Protein AF-A0A821PPK9-F1 (afdb_monomer_lite)

Secondary structure (DSSP, 8-state):
-HHHHHHHHHH-EEPPPTTT-PPEEEETTEEEE-SEEETTEE---EESS--EEPP---HHHHHH-GGGTT------PPP----------------------------SSTTTT-EEEEES--SS-HHHHHHHHHHTT-EE-SS--TT--EEEEPPP-

Sequence (157 aa):
LFEAVADCMAFGGLEHCPECGGLLIFSHDCYRCTGDVTEWTKCTYTIRTPTRKPFDIPDDIKTEYDAFKSYKYKKRDRILAQVIEKQVSIAKTPDVSRVIQEPTYDSALPLSGYVVSSAGRLSSSVATIQKEVERLGGTYSSKIDDNVGIVISSKGN

Radius of gyration: 22.01 Å; chains: 1; bounding box: 37×59×54 Å

Foldseek 3Di:
DVQQVVCCLAAAAFAADPQQRADWDDDQFWTAGQDANDPVGGDGDIGNFTDHDFDDDDVVCVVVDVVCVPRDTDHDHDDGQPPPPPPPPDDDDDDDDDDPDDPPPPDPADAAPAEEEEDDDDPDDPVVVQVVCVVRRYHYDPDDDPRHPYYHYDDDD

pLDDT: mean 82.41, std 18.5, range [32.56, 96.31]

Structure (mmCIF, N/CA/C/O backbone):
data_AF-A0A821PPK9-F1
#
_entry.id   AF-A0A821PPK9-F1
#
loop_
_atom_site.group_PDB
_atom_site.id
_atom_site.type_symbol
_atom_site.label_atom_id
_atom_site.label_alt_id
_atom_site.label_comp_id
_atom_site.label_asym_id
_atom_site.label_entity_id
_atom_site.label_seq_id
_atom_site.pdbx_PDB_ins_code
_atom_site.Cartn_x
_atom_site.Cartn_y
_atom_site.Cartn_z
_atom_site.occupancy
_atom_site.B_iso_or_equiv
_atom_site.auth_seq_id
_atom_site.auth_comp_id
_atom_site.auth_asym_id
_atom_site.auth_atom_id
_atom_site.pdbx_PDB_model_num
ATOM 1 N N . LEU A 1 1 ? 7.079 -4.651 11.603 1.00 79.88 1 LEU A N 1
ATOM 2 C CA . LEU A 1 1 ? 5.732 -4.825 12.204 1.00 79.88 1 LEU A CA 1
ATOM 3 C C . LEU A 1 1 ? 4.888 -3.556 12.083 1.00 79.88 1 LEU A C 1
ATOM 5 O O . LEU A 1 1 ? 3.848 -3.621 11.448 1.00 79.88 1 LEU A O 1
ATOM 9 N N . PHE A 1 2 ? 5.341 -2.413 12.615 1.00 89.88 2 PHE A N 1
ATOM 10 C CA . PHE A 1 2 ? 4.619 -1.132 12.521 1.00 89.88 2 PHE A CA 1
ATOM 11 C C . PHE A 1 2 ? 4.208 -0.759 11.085 1.00 89.88 2 PHE A C 1
ATOM 13 O O . PHE A 1 2 ? 3.039 -0.490 10.833 1.00 89.88 2 PHE A O 1
ATOM 20 N N . GLU A 1 3 ? 5.139 -0.834 10.130 1.00 91.12 3 GLU A N 1
ATOM 21 C CA . GLU A 1 3 ? 4.870 -0.515 8.719 1.00 91.12 3 GLU A CA 1
ATOM 22 C C . GLU A 1 3 ? 3.782 -1.403 8.101 1.00 91.12 3 GLU A C 1
ATOM 24 O O . GLU A 1 3 ? 2.949 -0.918 7.342 1.00 91.12 3 GLU A O 1
ATOM 29 N N . ALA A 1 4 ? 3.739 -2.687 8.469 1.00 90.00 4 ALA A N 1
ATOM 30 C CA . ALA A 1 4 ? 2.729 -3.621 7.977 1.00 90.00 4 ALA A CA 1
ATOM 31 C C . ALA A 1 4 ? 1.332 -3.303 8.533 1.00 90.00 4 ALA A C 1
ATOM 33 O O . ALA A 1 4 ? 0.346 -3.371 7.802 1.00 90.00 4 ALA A O 1
ATOM 34 N N . VAL A 1 5 ? 1.239 -2.909 9.809 1.00 92.44 5 VAL A N 1
ATOM 35 C CA . VAL A 1 5 ? -0.032 -2.469 10.408 1.00 92.44 5 VAL A CA 1
ATOM 36 C C . VAL A 1 5 ? -0.488 -1.157 9.775 1.00 92.44 5 VAL A C 1
ATOM 38 O O . VAL A 1 5 ? -1.646 -1.046 9.383 1.00 92.44 5 VAL A O 1
ATOM 41 N N . ALA A 1 6 ? 0.420 -0.193 9.605 1.00 93.69 6 ALA A N 1
ATOM 42 C CA . ALA A 1 6 ? 0.119 1.073 8.943 1.00 93.69 6 ALA A CA 1
ATOM 43 C C . ALA A 1 6 ? -0.360 0.866 7.493 1.00 93.69 6 ALA A C 1
ATOM 45 O O . ALA A 1 6 ? -1.326 1.501 7.069 1.00 93.69 6 ALA A O 1
ATOM 46 N N . ASP A 1 7 ? 0.257 -0.061 6.751 1.00 93.88 7 ASP A N 1
ATOM 47 C CA . ASP A 1 7 ? -0.183 -0.482 5.414 1.00 93.88 7 ASP A CA 1
ATOM 48 C C . ASP A 1 7 ? -1.619 -1.011 5.439 1.00 93.88 7 ASP A C 1
ATOM 50 O O . ASP A 1 7 ? -2.479 -0.523 4.701 1.00 93.88 7 ASP A O 1
ATOM 54 N N . CYS A 1 8 ? -1.901 -1.948 6.347 1.00 94.06 8 CYS A N 1
ATOM 55 C CA . CYS A 1 8 ? -3.223 -2.542 6.487 1.00 94.06 8 CYS A CA 1
ATOM 56 C C . CYS A 1 8 ? -4.276 -1.493 6.871 1.00 94.06 8 CYS A C 1
ATOM 58 O O . CYS A 1 8 ? -5.343 -1.447 6.265 1.00 94.06 8 CYS A O 1
ATOM 60 N N . MET A 1 9 ? -3.965 -0.594 7.806 1.00 94.50 9 MET A N 1
ATOM 61 C CA . MET A 1 9 ? -4.850 0.504 8.200 1.00 94.50 9 MET 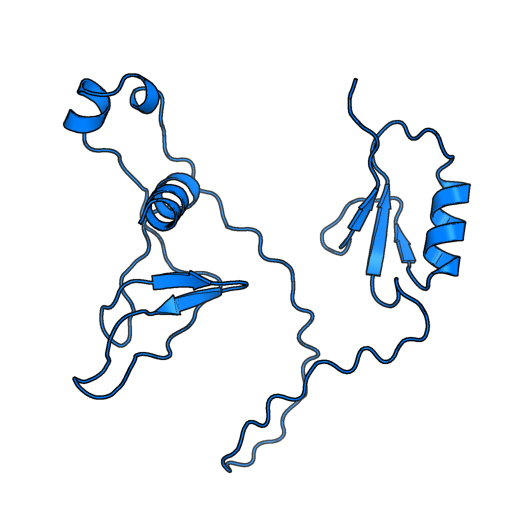A CA 1
ATOM 62 C C . MET A 1 9 ? -5.117 1.493 7.057 1.00 94.50 9 MET A C 1
ATOM 64 O O . MET A 1 9 ? -6.206 2.064 6.975 1.00 94.50 9 MET A O 1
ATOM 68 N N . ALA A 1 10 ? -4.143 1.740 6.182 1.00 94.25 10 ALA A N 1
ATOM 69 C CA . ALA A 1 10 ? -4.287 2.706 5.097 1.00 94.25 10 ALA A CA 1
ATOM 70 C C . ALA A 1 10 ? -4.999 2.125 3.865 1.00 94.25 10 ALA A C 1
ATOM 72 O O . ALA A 1 10 ? -5.841 2.804 3.272 1.00 94.25 10 ALA A O 1
ATOM 73 N N . PHE A 1 11 ? -4.664 0.888 3.488 1.00 95.06 11 PHE A N 1
ATOM 74 C CA . PHE A 1 11 ? -5.047 0.282 2.208 1.00 95.06 11 PHE A CA 1
ATOM 75 C C . PHE A 1 11 ? -5.935 -0.958 2.364 1.00 95.06 11 PHE A C 1
ATOM 77 O O . PHE A 1 11 ? -6.681 -1.300 1.449 1.00 95.06 11 PHE A O 1
ATOM 84 N N . GLY A 1 12 ? -5.939 -1.601 3.528 1.00 95.19 12 GLY A N 1
ATOM 85 C CA . GLY A 1 12 ? -6.697 -2.821 3.814 1.00 95.19 12 GLY A CA 1
ATOM 86 C C . GLY A 1 12 ? -5.780 -4.016 4.056 1.00 95.19 12 GLY A C 1
ATOM 87 O O . GLY A 1 12 ? -4.629 -4.025 3.609 1.00 95.19 12 GLY A O 1
ATOM 88 N N . GLY A 1 13 ? -6.304 -5.027 4.747 1.00 94.12 13 GLY A N 1
ATOM 89 C CA . GLY A 1 13 ? -5.585 -6.262 5.044 1.00 94.12 13 GLY A CA 1
ATOM 90 C C . GLY A 1 13 ? -5.304 -7.064 3.776 1.00 94.12 13 GLY A C 1
ATOM 91 O O . GLY A 1 13 ? -6.210 -7.296 2.974 1.00 94.12 13 GLY A O 1
ATOM 92 N N . LEU A 1 14 ? -4.048 -7.468 3.593 1.00 94.00 14 LEU A N 1
ATOM 93 C CA . LEU A 1 14 ? -3.610 -8.287 2.464 1.00 94.00 14 LEU A CA 1
ATOM 94 C C . LEU A 1 14 ? -4.136 -9.720 2.606 1.00 94.00 14 LEU A C 1
ATOM 96 O O . LEU A 1 14 ? -4.147 -10.274 3.706 1.00 94.00 14 LEU A O 1
ATOM 100 N N . GLU A 1 15 ? -4.555 -10.327 1.496 1.00 93.12 15 GLU A N 1
ATOM 101 C CA . GLU A 1 15 ? -4.772 -11.774 1.474 1.00 93.12 15 GLU A CA 1
ATOM 102 C C . GLU A 1 15 ? -3.443 -12.536 1.526 1.00 93.12 15 GLU A C 1
ATOM 104 O O . GLU A 1 15 ? -2.380 -11.995 1.217 1.00 93.12 15 GLU A O 1
ATOM 109 N N . HIS A 1 16 ? -3.506 -13.800 1.939 1.00 93.69 16 HIS A N 1
ATOM 110 C CA . HIS A 1 16 ? -2.337 -14.672 1.967 1.00 93.69 16 HIS A CA 1
ATOM 111 C C . HIS A 1 16 ? -1.822 -14.945 0.552 1.00 93.69 16 HIS A C 1
ATOM 113 O O . HIS A 1 16 ? -2.566 -14.889 -0.429 1.00 93.69 16 HIS A O 1
ATOM 119 N N . CYS A 1 17 ? -0.535 -15.268 0.452 1.00 94.44 17 CYS A N 1
ATOM 120 C CA . CYS A 1 17 ? 0.089 -15.640 -0.807 1.00 94.44 17 CYS A CA 1
ATOM 121 C C . CYS A 1 17 ? -0.627 -16.856 -1.422 1.00 94.44 17 CYS A C 1
ATOM 123 O O . CYS A 1 17 ? -0.790 -17.865 -0.734 1.00 94.44 17 CYS A O 1
ATOM 125 N N . PRO A 1 18 ? -1.011 -16.803 -2.709 1.00 93.06 18 PRO A N 1
ATOM 126 C CA . PRO A 1 18 ? -1.699 -17.913 -3.363 1.00 93.06 18 PRO A CA 1
ATOM 127 C C . PRO A 1 18 ? -0.799 -19.139 -3.582 1.00 93.06 18 PRO A C 1
ATOM 129 O O . PRO A 1 18 ? -1.315 -20.230 -3.791 1.00 93.06 18 PRO A O 1
ATOM 132 N N . GLU A 1 19 ? 0.529 -18.974 -3.542 1.00 93.25 19 GLU A N 1
ATOM 133 C CA . GLU A 1 19 ? 1.482 -20.065 -3.783 1.00 93.25 19 GLU A CA 1
ATOM 134 C C . GLU A 1 19 ? 1.840 -20.830 -2.505 1.00 93.25 19 GLU A C 1
ATOM 136 O O . GLU A 1 19 ? 1.842 -22.056 -2.507 1.00 93.25 19 GLU A O 1
ATOM 141 N N . CYS A 1 20 ? 2.135 -20.121 -1.409 1.00 94.00 20 CYS A N 1
ATOM 142 C CA . CYS A 1 20 ? 2.617 -20.741 -0.168 1.00 94.00 20 CYS A CA 1
ATOM 143 C C . CYS A 1 20 ? 1.794 -20.403 1.083 1.00 94.00 20 CYS A C 1
ATOM 145 O O . CYS A 1 20 ? 2.154 -20.810 2.182 1.00 94.00 20 CYS A O 1
ATOM 147 N N . GLY A 1 21 ? 0.731 -19.602 0.963 1.00 93.75 21 GLY A N 1
ATOM 148 C CA . GLY A 1 21 ? -0.048 -19.131 2.114 1.00 93.75 21 GLY A CA 1
ATOM 149 C C . GLY A 1 21 ? 0.690 -18.132 3.016 1.00 93.75 21 GLY A C 1
ATOM 150 O O . GLY A 1 21 ? 0.159 -17.731 4.047 1.00 93.75 21 GLY A O 1
ATOM 151 N N . GLY A 1 22 ? 1.902 -17.709 2.646 1.00 93.31 22 GLY A N 1
ATOM 152 C CA . GLY A 1 22 ? 2.699 -16.749 3.405 1.00 93.31 22 GLY A CA 1
ATOM 153 C C . GLY A 1 22 ? 2.138 -15.324 3.394 1.00 93.31 22 GLY A C 1
ATOM 154 O O . GLY A 1 22 ? 1.263 -14.973 2.601 1.00 93.31 22 GLY A O 1
ATOM 155 N N . LEU A 1 23 ? 2.687 -14.473 4.260 1.00 92.94 23 LEU A N 1
ATOM 156 C CA . LEU A 1 23 ? 2.352 -13.050 4.308 1.00 92.94 23 LEU A CA 1
ATOM 157 C C . LEU A 1 23 ? 3.048 -12.282 3.180 1.00 92.94 23 LEU A C 1
ATOM 159 O O . LEU A 1 23 ? 4.148 -12.632 2.746 1.00 92.94 23 LEU A O 1
ATOM 163 N N . LEU A 1 24 ? 2.399 -11.216 2.717 1.00 93.81 24 LEU A N 1
ATOM 164 C CA . LEU A 1 24 ? 2.974 -10.264 1.776 1.00 93.81 24 LEU A CA 1
ATOM 165 C C . LEU A 1 24 ? 3.381 -8.986 2.505 1.00 93.81 24 LEU A C 1
ATOM 167 O O . LEU A 1 24 ? 2.617 -8.454 3.307 1.00 93.81 24 LEU A O 1
ATOM 171 N N . ILE A 1 25 ? 4.568 -8.471 2.191 1.00 93.12 25 ILE A N 1
ATOM 172 C CA . ILE A 1 25 ? 5.075 -7.201 2.718 1.00 93.12 25 ILE A CA 1
ATOM 173 C C . ILE A 1 25 ? 5.440 -6.299 1.547 1.00 93.12 25 ILE A C 1
ATOM 175 O O . ILE A 1 25 ? 5.977 -6.751 0.535 1.00 93.12 25 ILE A O 1
ATOM 179 N N . PHE A 1 26 ? 5.128 -5.013 1.670 1.00 92.69 26 PHE A N 1
ATOM 180 C CA . PHE A 1 26 ? 5.531 -4.039 0.671 1.00 92.69 26 PHE A CA 1
ATOM 181 C C . PHE A 1 26 ? 7.045 -3.820 0.677 1.00 92.69 26 PHE A C 1
ATOM 183 O O . PHE A 1 26 ? 7.646 -3.610 1.727 1.00 92.69 26 PHE A O 1
ATOM 190 N N . SER A 1 27 ? 7.651 -3.833 -0.505 1.00 89.62 27 SER A N 1
ATOM 191 C CA . SER A 1 27 ? 9.080 -3.640 -0.708 1.00 89.62 27 SER A CA 1
ATOM 192 C C . SER A 1 27 ? 9.314 -2.858 -1.997 1.00 89.62 27 SER A C 1
ATOM 194 O O . SER A 1 27 ? 9.008 -3.350 -3.081 1.00 89.62 27 SER A O 1
ATOM 196 N N . HIS A 1 28 ? 9.883 -1.656 -1.861 1.00 85.94 28 HIS A N 1
ATOM 197 C CA . HIS A 1 28 ? 10.217 -0.709 -2.934 1.00 85.94 28 HIS A CA 1
ATOM 198 C C . HIS A 1 28 ? 9.048 -0.337 -3.861 1.00 85.94 28 HIS A C 1
ATOM 200 O O . HIS A 1 28 ? 8.498 0.756 -3.752 1.00 85.94 28 HIS A O 1
ATOM 206 N N . ASP A 1 29 ? 8.682 -1.228 -4.776 1.00 87.69 29 ASP A N 1
ATOM 207 C CA . ASP A 1 29 ? 7.752 -1.000 -5.877 1.00 87.69 29 ASP A CA 1
ATOM 208 C C . ASP A 1 29 ? 6.646 -2.068 -5.980 1.00 87.69 29 ASP A C 1
ATOM 210 O O . ASP A 1 29 ? 5.760 -1.958 -6.831 1.00 87.69 29 ASP A O 1
ATOM 214 N N . CYS A 1 30 ? 6.677 -3.103 -5.136 1.00 91.44 30 CYS A N 1
ATOM 215 C CA . CYS A 1 30 ? 5.721 -4.209 -5.157 1.00 91.44 30 CYS A CA 1
ATOM 216 C C . CYS A 1 30 ? 5.562 -4.868 -3.777 1.00 91.44 30 CYS A C 1
ATOM 218 O O . CYS A 1 30 ? 6.285 -4.576 -2.829 1.00 91.44 30 CYS A O 1
ATOM 220 N N . TYR A 1 31 ? 4.588 -5.765 -3.647 1.00 93.31 31 TYR A N 1
ATOM 221 C CA . TYR A 1 31 ? 4.447 -6.644 -2.490 1.00 93.31 31 TYR A CA 1
ATOM 222 C C . TYR A 1 31 ? 5.191 -7.942 -2.760 1.00 93.31 31 TYR A C 1
ATOM 224 O O . TYR A 1 31 ? 4.980 -8.567 -3.799 1.00 93.31 31 TYR A O 1
ATOM 232 N N . ARG A 1 32 ? 6.041 -8.352 -1.821 1.00 94.44 32 ARG A N 1
ATOM 233 C CA . ARG A 1 32 ? 6.819 -9.591 -1.884 1.00 94.44 32 ARG A CA 1
ATOM 234 C C . ARG A 1 32 ? 6.337 -10.549 -0.811 1.00 94.44 32 ARG A C 1
ATOM 236 O O . ARG A 1 32 ? 6.080 -10.134 0.321 1.00 94.44 32 ARG A O 1
ATOM 243 N N . CYS A 1 33 ? 6.206 -11.820 -1.167 1.00 95.50 33 CYS A N 1
ATOM 244 C CA . CYS A 1 33 ? 5.927 -12.853 -0.186 1.00 95.50 33 CYS A CA 1
ATOM 245 C C . CYS A 1 33 ? 7.146 -13.079 0.717 1.00 95.50 33 CYS A C 1
ATOM 247 O O . CYS A 1 33 ? 8.284 -13.057 0.257 1.00 95.50 33 CYS A O 1
ATOM 249 N N . THR A 1 34 ? 6.900 -13.310 2.004 1.00 93.94 34 THR A N 1
ATOM 250 C CA . THR A 1 34 ? 7.939 -13.652 2.987 1.00 93.94 34 THR A CA 1
ATOM 251 C C . THR A 1 34 ? 7.899 -15.115 3.421 1.00 93.94 34 THR A C 1
ATOM 253 O O . THR A 1 34 ? 8.642 -15.504 4.320 1.00 93.94 34 THR A O 1
ATOM 256 N N . GLY A 1 35 ? 6.993 -15.904 2.842 1.00 94.06 35 GLY A N 1
ATOM 257 C CA . GLY A 1 35 ? 6.817 -17.312 3.168 1.00 94.06 35 GLY A CA 1
ATOM 258 C C . GLY A 1 35 ? 7.825 -18.225 2.480 1.00 94.06 35 GLY A C 1
ATOM 259 O O . GLY A 1 35 ? 8.675 -17.802 1.694 1.00 94.06 35 GLY A O 1
ATOM 260 N N . ASP A 1 36 ? 7.662 -19.510 2.748 1.00 96.31 36 ASP A N 1
ATOM 261 C CA . ASP A 1 36 ? 8.473 -20.596 2.219 1.00 96.31 36 ASP A CA 1
ATOM 262 C C . ASP A 1 36 ? 7.557 -21.553 1.450 1.00 96.31 36 ASP A C 1
ATOM 264 O O . ASP A 1 36 ? 6.490 -21.915 1.941 1.00 96.31 36 ASP A O 1
ATOM 268 N N . VAL A 1 37 ? 7.937 -21.924 0.226 1.00 93.81 37 VAL A N 1
ATOM 269 C CA . VAL A 1 37 ? 7.202 -22.933 -0.564 1.00 93.81 37 VAL A CA 1
ATOM 270 C C . VAL A 1 37 ? 7.503 -24.328 -0.016 1.00 93.81 37 VAL A C 1
ATOM 272 O O . VAL A 1 37 ? 6.634 -25.194 0.024 1.00 93.81 37 VAL A O 1
ATOM 275 N N . THR A 1 38 ? 8.743 -24.535 0.428 1.00 93.25 38 THR A N 1
ATOM 276 C CA . THR A 1 38 ? 9.222 -25.742 1.111 1.00 93.25 38 THR A CA 1
ATOM 277 C C . THR A 1 38 ? 10.189 -25.332 2.219 1.00 93.25 38 THR A C 1
ATOM 279 O O . THR A 1 38 ? 10.672 -24.204 2.216 1.00 93.25 38 THR A O 1
ATOM 282 N N . GLU A 1 39 ? 10.559 -26.248 3.118 1.00 93.38 39 GLU A N 1
ATOM 283 C CA . GLU A 1 39 ? 11.533 -25.984 4.198 1.00 93.38 39 GLU A CA 1
ATOM 284 C C . GLU A 1 39 ? 12.898 -25.452 3.716 1.00 93.38 39 GLU A C 1
ATOM 286 O O . GLU A 1 39 ? 13.649 -24.872 4.496 1.00 93.38 39 GLU A O 1
ATOM 291 N N . TRP A 1 40 ? 13.216 -25.613 2.429 1.00 93.81 40 TRP A N 1
ATOM 292 C CA . TRP A 1 40 ? 14.493 -25.210 1.836 1.00 93.81 40 TRP A CA 1
ATOM 293 C C . TRP A 1 40 ? 14.357 -24.089 0.800 1.00 93.81 40 TRP A C 1
ATOM 295 O O . TRP A 1 40 ? 15.365 -23.562 0.334 1.00 93.81 40 TRP A O 1
ATOM 305 N N . THR A 1 41 ? 13.133 -23.744 0.385 1.00 94.88 41 THR A N 1
ATOM 306 C CA . THR A 1 41 ? 12.880 -22.838 -0.748 1.00 94.88 41 THR A CA 1
ATOM 307 C C . THR A 1 41 ? 11.967 -21.685 -0.347 1.00 94.88 41 THR A C 1
ATOM 309 O O . THR A 1 41 ? 10.774 -21.874 -0.096 1.00 94.88 41 THR A O 1
ATOM 312 N N . LYS A 1 42 ? 12.519 -20.467 -0.386 1.00 95.38 42 LYS A N 1
ATOM 313 C CA . LYS A 1 42 ? 11.771 -19.219 -0.189 1.00 95.38 42 LYS A CA 1
ATOM 314 C C . LYS A 1 42 ? 10.773 -18.990 -1.320 1.00 95.38 42 LYS A C 1
ATOM 316 O O . LYS A 1 42 ? 11.069 -19.241 -2.487 1.00 95.38 42 LYS A O 1
ATOM 321 N N . CYS A 1 43 ? 9.609 -18.453 -0.973 1.00 94.81 43 CYS A N 1
ATOM 322 C CA . CYS A 1 43 ? 8.634 -18.005 -1.955 1.00 94.81 43 CYS A CA 1
ATOM 323 C C . CYS A 1 43 ? 9.130 -16.746 -2.673 1.00 94.81 43 CYS A C 1
ATOM 325 O O . CYS A 1 43 ? 9.583 -15.792 -2.041 1.00 94.81 43 CYS A O 1
ATO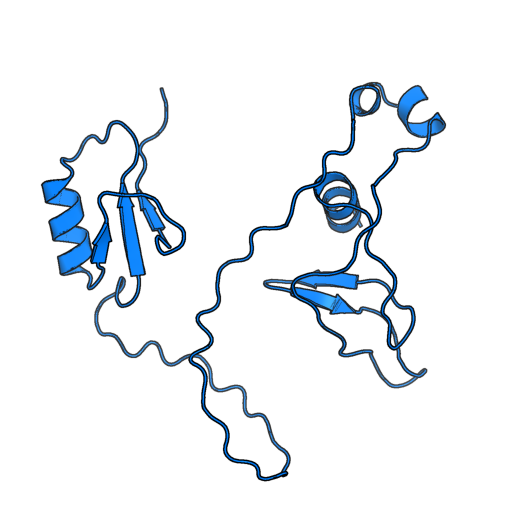M 327 N N . THR A 1 44 ? 9.031 -16.740 -4.000 1.00 95.12 44 THR A N 1
ATOM 328 C CA . THR A 1 44 ? 9.441 -15.616 -4.856 1.00 95.12 44 THR A CA 1
ATOM 329 C C . THR A 1 44 ? 8.250 -14.848 -5.425 1.00 95.12 44 THR A C 1
ATOM 331 O O . THR A 1 44 ? 8.436 -13.945 -6.243 1.00 95.12 44 THR A O 1
ATOM 334 N N . TYR A 1 45 ? 7.031 -15.164 -4.973 1.00 94.69 45 TYR A N 1
ATOM 335 C CA . TYR A 1 45 ? 5.809 -14.497 -5.402 1.00 94.69 45 TYR A CA 1
ATOM 336 C C . TYR A 1 45 ? 5.865 -12.990 -5.137 1.00 94.69 45 TYR A C 1
ATOM 338 O O . TYR A 1 45 ? 6.151 -12.536 -4.020 1.00 94.69 45 TYR A O 1
ATOM 346 N N . THR A 1 46 ? 5.548 -12.210 -6.171 1.00 93.12 46 THR A N 1
ATOM 347 C CA . THR A 1 46 ? 5.454 -10.751 -6.095 1.00 93.12 46 THR A CA 1
ATOM 348 C C . THR A 1 46 ? 4.215 -10.246 -6.821 1.00 93.12 46 THR A C 1
ATOM 350 O O . THR A 1 46 ? 3.784 -10.824 -7.817 1.00 93.12 46 THR A O 1
ATOM 353 N N . ILE A 1 47 ? 3.622 -9.165 -6.315 1.00 92.56 47 ILE A N 1
ATOM 354 C CA . ILE A 1 47 ? 2.406 -8.572 -6.878 1.00 92.56 47 ILE A CA 1
ATOM 355 C C . ILE A 1 47 ? 2.385 -7.059 -6.645 1.00 92.56 47 ILE A C 1
ATOM 357 O O . ILE A 1 47 ? 2.709 -6.587 -5.559 1.00 92.56 47 ILE A O 1
ATOM 361 N N . ARG A 1 48 ? 2.000 -6.269 -7.655 1.00 89.62 48 ARG A N 1
ATOM 362 C CA . ARG A 1 48 ? 1.848 -4.805 -7.513 1.00 89.62 48 ARG A CA 1
ATOM 363 C C . ARG A 1 48 ? 0.487 -4.424 -6.920 1.00 89.62 48 ARG A C 1
ATOM 365 O O . ARG A 1 48 ? 0.420 -3.574 -6.035 1.00 89.62 48 ARG A O 1
ATOM 372 N N . THR A 1 49 ? -0.571 -5.113 -7.348 1.00 89.38 49 THR A N 1
ATOM 373 C CA . THR A 1 49 ? -1.963 -4.825 -6.966 1.00 89.38 49 THR A CA 1
ATOM 374 C C . THR A 1 49 ? -2.583 -6.029 -6.247 1.00 89.38 49 THR A C 1
ATOM 376 O O . THR A 1 49 ? -3.288 -6.817 -6.876 1.00 89.38 49 THR A O 1
ATOM 379 N N . PRO A 1 50 ? -2.285 -6.235 -4.951 1.00 91.94 50 PRO A N 1
ATOM 380 C CA . PRO A 1 50 ? -2.816 -7.369 -4.205 1.00 91.94 50 PRO A CA 1
ATOM 381 C C . PRO A 1 50 ? -4.308 -7.209 -3.905 1.00 91.94 50 PRO A C 1
ATOM 383 O O . PRO A 1 50 ? -4.795 -6.099 -3.674 1.00 91.94 50 PRO A O 1
ATOM 386 N N . THR A 1 51 ? -5.013 -8.336 -3.826 1.00 91.31 51 THR A N 1
ATOM 387 C CA . THR A 1 51 ? -6.377 -8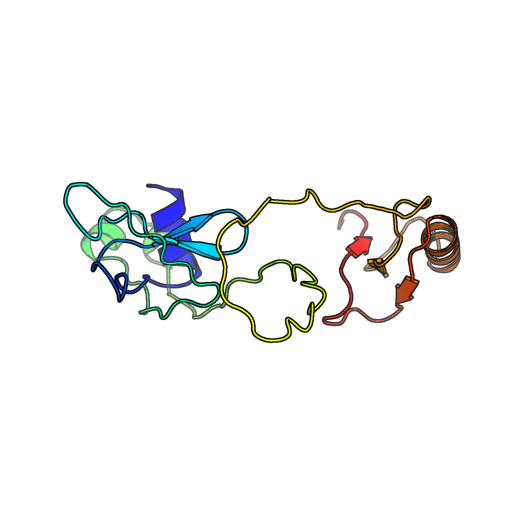.398 -3.290 1.00 91.31 51 THR A CA 1
ATOM 388 C C . THR A 1 51 ? -6.367 -8.070 -1.800 1.00 91.31 51 THR A C 1
ATOM 390 O O . THR A 1 51 ? -5.482 -8.505 -1.057 1.00 91.31 51 THR A O 1
ATOM 393 N N . ARG A 1 52 ? -7.355 -7.286 -1.355 1.00 92.88 52 ARG A N 1
ATOM 394 C CA . ARG A 1 52 ? -7.448 -6.809 0.028 1.00 92.88 52 ARG A CA 1
ATOM 395 C C . ARG A 1 52 ? -8.835 -6.966 0.610 1.00 92.88 52 ARG A C 1
ATOM 397 O O . ARG A 1 52 ? -9.836 -6.805 -0.089 1.00 92.88 52 ARG A O 1
ATOM 404 N N . LYS A 1 53 ? -8.867 -7.158 1.925 1.00 93.94 53 LYS A N 1
ATOM 405 C CA . LYS A 1 53 ? -10.068 -7.073 2.754 1.00 93.94 53 LYS A CA 1
ATOM 406 C C . LYS A 1 53 ? -10.091 -5.742 3.513 1.00 93.94 53 LYS A C 1
ATOM 408 O O . LYS A 1 53 ? -9.026 -5.203 3.831 1.00 93.94 53 LYS A O 1
ATOM 413 N N . PRO A 1 54 ? -11.281 -5.192 3.809 1.00 94.56 54 PRO A N 1
ATOM 414 C CA . PRO A 1 54 ? -11.401 -4.031 4.682 1.00 94.56 54 PRO A CA 1
ATOM 415 C C . PRO A 1 54 ? -10.685 -4.274 6.009 1.00 94.56 54 PRO A C 1
ATOM 417 O O . PRO A 1 54 ? -10.827 -5.343 6.602 1.00 94.56 54 PRO A O 1
ATOM 420 N N . PHE A 1 55 ? -9.900 -3.296 6.452 1.00 94.50 55 PHE A N 1
ATOM 421 C CA . PHE A 1 55 ? -9.262 -3.361 7.759 1.00 94.50 55 PHE A CA 1
ATOM 422 C C . PHE A 1 55 ? -10.251 -2.908 8.828 1.00 94.50 55 PHE A C 1
ATOM 424 O O . PHE A 1 55 ? -10.861 -1.846 8.689 1.00 94.50 55 PHE A O 1
ATOM 431 N N . ASP A 1 56 ? -10.392 -3.701 9.883 1.00 92.94 56 ASP A N 1
ATOM 432 C CA . ASP A 1 56 ? -11.208 -3.358 11.040 1.00 92.94 56 ASP A CA 1
ATOM 433 C C . ASP A 1 56 ? -10.362 -3.422 12.309 1.00 92.94 56 ASP A C 1
ATOM 435 O O . ASP A 1 56 ? -9.532 -4.317 12.479 1.00 92.94 56 ASP A O 1
ATOM 439 N N . ILE A 1 57 ? -10.554 -2.431 13.175 1.00 93.00 57 ILE A N 1
ATOM 440 C CA . ILE A 1 57 ? -9.872 -2.366 14.465 1.00 93.00 57 ILE A CA 1
ATOM 441 C C . ILE A 1 57 ? -10.780 -3.060 15.481 1.00 93.00 57 ILE A C 1
ATOM 443 O O . ILE A 1 57 ? -11.937 -2.649 15.595 1.00 93.00 57 ILE A O 1
ATOM 447 N N . PRO A 1 58 ? -10.286 -4.052 16.240 1.00 93.94 58 PRO A N 1
ATOM 448 C CA . PRO A 1 58 ? -11.064 -4.677 17.305 1.00 93.94 58 PRO A CA 1
ATOM 449 C C . PRO A 1 58 ? -11.585 -3.652 18.319 1.00 93.94 58 PRO A C 1
ATOM 451 O O . PRO A 1 58 ? -10.897 -2.678 18.642 1.00 93.94 58 PRO A O 1
ATOM 454 N N . ASP A 1 59 ? -12.786 -3.875 18.848 1.00 92.50 59 ASP A N 1
ATOM 455 C CA . ASP A 1 59 ? -13.437 -2.915 19.749 1.00 92.50 59 ASP A CA 1
ATOM 456 C C . ASP A 1 59 ? -12.704 -2.749 21.087 1.00 92.50 59 ASP A C 1
ATOM 458 O O . ASP A 1 59 ? -12.716 -1.655 21.656 1.00 92.50 59 ASP A O 1
ATOM 462 N N . ASP A 1 60 ? -11.976 -3.773 21.536 1.00 94.19 60 ASP A N 1
ATOM 463 C CA . ASP A 1 60 ? -11.104 -3.688 22.712 1.00 94.19 60 ASP A CA 1
ATOM 464 C C . ASP A 1 60 ? -10.040 -2.592 22.528 1.00 94.19 60 ASP A C 1
ATOM 466 O O . ASP A 1 60 ? -9.870 -1.722 23.381 1.00 94.19 60 ASP A O 1
ATOM 470 N N . ILE A 1 61 ? -9.410 -2.545 21.347 1.00 93.31 61 ILE A N 1
ATOM 471 C CA . ILE A 1 61 ? -8.378 -1.555 21.006 1.00 93.31 61 ILE A CA 1
ATOM 472 C C . ILE A 1 61 ? -8.983 -0.152 20.870 1.00 93.31 61 ILE A C 1
ATOM 474 O O . ILE A 1 61 ? -8.368 0.829 21.284 1.00 93.31 61 ILE A O 1
ATOM 478 N N . LYS A 1 62 ? -10.201 -0.029 20.323 1.00 92.81 62 LYS A N 1
ATOM 479 C CA . LYS A 1 62 ? -10.913 1.264 20.267 1.00 92.81 62 LYS A CA 1
ATOM 480 C C . LYS A 1 62 ? -11.297 1.767 21.660 1.00 92.81 62 LYS A C 1
ATOM 482 O O . LYS A 1 62 ? -11.390 2.975 21.867 1.00 92.81 62 LYS A O 1
ATOM 487 N N . THR A 1 63 ? -11.561 0.856 22.593 1.00 92.94 63 THR A N 1
ATOM 488 C CA . THR A 1 63 ? -11.934 1.193 23.972 1.00 92.94 63 THR A CA 1
ATOM 489 C C . THR A 1 63 ? -10.719 1.653 24.769 1.00 92.94 63 THR A C 1
ATOM 491 O O . THR A 1 63 ? -10.809 2.653 25.477 1.00 92.94 63 THR A O 1
ATOM 494 N N . GLU A 1 64 ? -9.588 0.964 24.609 1.00 95.81 64 GLU A N 1
ATOM 495 C CA . GLU A 1 64 ? -8.329 1.280 25.288 1.00 95.81 64 GLU A CA 1
ATOM 496 C C . GLU A 1 64 ? -7.681 2.568 24.756 1.00 95.81 64 GLU A C 1
ATOM 498 O O . GLU A 1 64 ? -7.149 3.363 25.531 1.00 95.81 64 GLU A O 1
ATOM 503 N N . TYR A 1 65 ? -7.766 2.817 23.445 1.00 93.81 65 TYR A N 1
ATOM 504 C CA . TYR A 1 65 ? -7.088 3.939 22.796 1.00 93.81 65 TYR A CA 1
ATOM 505 C C . TYR A 1 65 ? -8.069 4.859 22.058 1.00 93.81 65 TYR A C 1
ATOM 507 O O . TYR A 1 65 ? -8.519 4.576 20.943 1.00 93.81 65 TYR A O 1
ATOM 515 N N . ASP A 1 66 ? -8.309 6.041 22.632 1.00 91.38 66 ASP A N 1
ATOM 516 C CA . ASP A 1 66 ? -9.202 7.070 22.074 1.00 91.38 66 ASP A CA 1
ATOM 517 C C . ASP A 1 66 ? -8.864 7.474 20.631 1.00 91.38 66 ASP A C 1
ATOM 519 O O . ASP A 1 66 ? -9.760 7.786 19.842 1.00 91.38 66 ASP A O 1
ATOM 523 N N . ALA A 1 67 ? -7.581 7.420 20.259 1.00 90.00 67 ALA A N 1
ATOM 524 C CA . ALA A 1 67 ? -7.103 7.747 18.917 1.00 90.00 67 ALA A CA 1
ATOM 525 C C . ALA A 1 67 ? -7.742 6.881 17.813 1.00 90.00 67 ALA A C 1
ATOM 527 O O . ALA A 1 67 ? -7.855 7.332 16.673 1.00 90.00 67 ALA A O 1
ATOM 528 N N . PHE A 1 68 ? -8.185 5.662 18.138 1.00 91.12 68 PHE A N 1
ATOM 529 C CA . PHE A 1 68 ? -8.785 4.742 17.171 1.00 91.12 68 PHE A CA 1
ATOM 530 C C . PHE A 1 68 ? -10.319 4.773 17.155 1.00 91.12 68 PHE A C 1
ATOM 532 O O . PHE A 1 68 ? -10.916 4.205 16.244 1.00 91.12 68 PHE A O 1
ATOM 539 N N . LYS A 1 69 ? -10.982 5.487 18.078 1.00 90.75 69 LYS A N 1
ATOM 540 C CA . LYS A 1 69 ? -12.458 5.578 18.123 1.00 90.75 69 LYS A CA 1
ATOM 541 C C . LYS A 1 69 ? -13.061 6.216 16.874 1.00 90.75 69 LYS A C 1
ATOM 543 O O . LYS A 1 69 ? -14.144 5.837 16.438 1.00 90.75 69 LYS A O 1
ATOM 548 N N . SER A 1 70 ? -12.363 7.190 16.295 1.00 90.75 70 SER A N 1
ATOM 549 C CA . SER A 1 70 ? -12.792 7.898 15.083 1.00 90.75 70 SER A CA 1
ATOM 550 C C . SER A 1 70 ? -12.306 7.235 13.792 1.00 90.75 70 SER A C 1
ATOM 552 O O . SER A 1 70 ? -12.655 7.687 12.695 1.00 90.75 70 SER A O 1
ATOM 554 N N . TYR A 1 71 ? -11.501 6.172 13.893 1.00 92.88 71 TYR A N 1
ATOM 555 C CA . TYR A 1 71 ? -10.978 5.493 12.721 1.00 92.88 71 TYR A CA 1
ATOM 556 C C . TYR A 1 71 ? -12.110 4.781 11.975 1.00 92.88 71 TYR A C 1
ATOM 558 O O . TYR A 1 71 ? -12.841 3.957 12.522 1.00 92.88 71 TYR A O 1
ATOM 566 N N . LYS A 1 72 ? -12.214 5.077 10.680 1.00 91.56 72 LYS A N 1
ATOM 567 C CA . LYS A 1 72 ? -13.094 4.378 9.748 1.00 91.56 72 LYS A CA 1
ATOM 568 C C . LYS A 1 72 ? -12.314 4.062 8.487 1.00 91.56 72 LYS A C 1
ATOM 570 O O . LYS A 1 72 ? -11.830 4.977 7.814 1.00 91.56 72 LYS A O 1
ATOM 575 N N . TYR A 1 73 ? -12.229 2.778 8.153 1.00 93.94 73 TYR A N 1
ATOM 576 C CA . TYR A 1 73 ? -11.575 2.346 6.928 1.00 93.94 73 TYR A CA 1
ATOM 577 C C . TYR A 1 73 ? -12.255 2.968 5.701 1.00 93.94 73 TYR A C 1
ATOM 579 O O . TYR A 1 73 ? -13.482 2.976 5.564 1.00 93.94 73 TYR A O 1
ATOM 587 N N . LYS A 1 74 ? -11.431 3.503 4.801 1.00 93.81 74 LYS A N 1
ATOM 588 C CA . LYS A 1 74 ? -11.837 3.999 3.486 1.00 93.81 74 LYS A CA 1
ATOM 589 C C . LYS A 1 74 ? -10.956 3.311 2.462 1.00 93.81 74 LYS A C 1
ATOM 591 O O . LYS A 1 74 ? -9.735 3.421 2.556 1.00 93.81 74 LYS A O 1
ATOM 596 N N . LYS A 1 75 ? -11.573 2.635 1.493 1.00 91.88 75 LYS A N 1
ATOM 597 C CA . LYS A 1 75 ? -10.841 1.965 0.420 1.00 91.88 75 LYS A CA 1
ATOM 598 C C . LYS A 1 75 ? -10.017 2.994 -0.355 1.00 91.88 75 LYS A C 1
ATOM 600 O O . LYS A 1 75 ? -10.558 3.997 -0.819 1.00 91.88 75 LYS A O 1
ATOM 605 N N . ARG A 1 76 ? -8.716 2.741 -0.456 1.00 90.75 76 ARG A N 1
ATOM 606 C CA . ARG A 1 76 ? -7.752 3.521 -1.233 1.00 90.75 76 ARG A CA 1
ATOM 607 C C . ARG A 1 76 ? -6.766 2.557 -1.867 1.00 90.75 76 ARG A C 1
ATOM 609 O O . ARG A 1 76 ? -6.394 1.572 -1.232 1.00 90.75 76 ARG A O 1
ATOM 616 N N . ASP A 1 77 ? -6.323 2.881 -3.070 1.00 87.94 77 ASP A N 1
ATOM 617 C CA . ASP A 1 77 ? -5.266 2.139 -3.745 1.00 87.94 77 ASP A CA 1
ATOM 618 C C . ASP A 1 77 ? -3.914 2.807 -3.490 1.00 87.94 77 ASP A C 1
ATOM 620 O O . ASP A 1 77 ? -3.817 4.027 -3.315 1.00 87.94 77 ASP A O 1
ATOM 624 N N . ARG A 1 78 ? -2.856 1.996 -3.425 1.00 88.69 78 ARG A N 1
ATOM 625 C CA . ARG A 1 78 ? -1.497 2.518 -3.303 1.00 88.69 78 ARG A CA 1
ATOM 626 C C . ARG A 1 78 ? -1.047 3.040 -4.660 1.00 88.69 78 ARG A C 1
ATOM 628 O O . ARG A 1 78 ? -0.989 2.284 -5.623 1.00 88.69 78 ARG A O 1
ATOM 635 N N . ILE A 1 79 ? -0.661 4.309 -4.694 1.00 88.00 79 ILE A N 1
ATOM 636 C CA . ILE A 1 79 ? 0.024 4.898 -5.841 1.00 88.00 79 ILE A CA 1
ATOM 637 C C . ILE A 1 79 ? 1.471 4.406 -5.803 1.00 88.00 79 ILE A C 1
ATOM 639 O O . ILE A 1 79 ? 2.180 4.613 -4.818 1.00 88.00 79 ILE A O 1
ATOM 643 N N . LEU A 1 80 ? 1.883 3.712 -6.858 1.00 83.38 80 LEU A N 1
ATOM 644 C CA . LEU A 1 80 ? 3.256 3.269 -7.072 1.00 83.38 80 LEU A CA 1
ATOM 645 C C . LEU A 1 80 ? 3.839 4.115 -8.199 1.00 83.38 80 LEU A C 1
ATOM 647 O O . LEU A 1 80 ? 3.129 4.425 -9.157 1.00 83.38 80 LEU A O 1
ATOM 651 N N . ALA A 1 81 ? 5.115 4.487 -8.096 1.00 78.69 81 ALA A N 1
ATOM 652 C CA . ALA A 1 81 ? 5.797 5.116 -9.218 1.00 78.69 81 ALA A CA 1
ATOM 653 C C . ALA A 1 81 ? 5.739 4.160 -10.418 1.00 78.69 81 ALA A C 1
ATOM 655 O O . ALA A 1 81 ? 6.077 2.979 -10.281 1.00 78.69 81 ALA A O 1
ATOM 656 N N . GLN A 1 82 ? 5.293 4.650 -11.578 1.00 64.38 82 GLN A N 1
ATOM 657 C CA . GLN A 1 82 ? 5.426 3.889 -12.814 1.00 64.38 82 GLN A CA 1
ATOM 658 C C . GLN A 1 82 ? 6.916 3.708 -13.078 1.00 64.38 82 GLN A C 1
ATOM 660 O O . GLN A 1 82 ? 7.612 4.634 -13.490 1.00 64.38 82 GLN A O 1
ATOM 665 N N . VAL A 1 83 ? 7.412 2.499 -12.843 1.00 57.53 83 VAL A N 1
ATOM 666 C CA . VAL A 1 83 ? 8.631 2.073 -13.512 1.00 57.53 83 VAL A CA 1
ATOM 667 C C . VAL A 1 83 ? 8.226 1.956 -14.975 1.00 57.53 83 VAL A C 1
ATOM 669 O O . VAL A 1 83 ? 7.394 1.115 -15.316 1.00 57.53 83 VAL A O 1
ATOM 672 N N . ILE A 1 84 ? 8.735 2.848 -15.827 1.00 46.50 84 ILE A N 1
ATOM 673 C CA . ILE A 1 84 ? 8.591 2.728 -17.278 1.00 46.50 84 ILE A CA 1
ATOM 674 C C . ILE A 1 84 ? 9.402 1.491 -17.675 1.00 46.50 84 ILE A C 1
ATOM 676 O O . ILE A 1 84 ? 10.570 1.572 -18.054 1.00 46.50 84 ILE A O 1
ATOM 680 N N . GLU A 1 85 ? 8.803 0.315 -17.522 1.00 50.12 85 GLU A N 1
ATOM 681 C CA . GLU A 1 85 ? 9.317 -0.921 -18.082 1.00 50.12 85 GLU A CA 1
ATOM 682 C C . GLU A 1 85 ? 9.171 -0.765 -19.598 1.00 50.12 85 GLU A C 1
ATOM 684 O O . GLU A 1 85 ? 8.098 -0.987 -20.160 1.00 50.12 85 GLU A O 1
ATOM 689 N N . LYS A 1 86 ? 10.235 -0.300 -20.275 1.00 39.25 86 LYS A N 1
ATOM 690 C CA . LYS A 1 86 ? 10.325 -0.408 -21.735 1.00 39.25 86 LYS A CA 1
ATOM 691 C C . LYS A 1 86 ? 10.010 -1.861 -22.059 1.00 39.25 86 LYS A C 1
ATOM 693 O O . LYS A 1 86 ? 10.772 -2.749 -21.682 1.00 39.25 86 LYS A O 1
ATOM 698 N N . GLN A 1 87 ? 8.875 -2.098 -22.709 1.00 40.34 87 GLN A N 1
ATOM 699 C CA . GLN A 1 87 ? 8.497 -3.430 -23.141 1.00 40.34 87 GLN A CA 1
ATOM 700 C C . GLN A 1 87 ? 9.551 -3.910 -24.134 1.00 40.34 87 GLN A C 1
ATOM 702 O O . GLN A 1 87 ? 9.533 -3.550 -25.308 1.00 40.34 87 GLN A O 1
ATOM 707 N N . VAL A 1 88 ? 10.507 -4.699 -23.653 1.00 38.06 88 VAL A N 1
ATOM 708 C CA . VAL A 1 88 ? 11.332 -5.512 -24.530 1.00 38.06 88 VAL A CA 1
ATOM 709 C C . VAL A 1 88 ? 10.407 -6.619 -25.005 1.00 38.06 88 VAL A C 1
ATOM 711 O O . VAL A 1 88 ? 10.013 -7.498 -24.240 1.00 38.06 88 VAL A O 1
ATOM 714 N N . SER A 1 89 ? 10.001 -6.545 -26.266 1.00 40.78 89 SER A N 1
ATOM 715 C CA . SER A 1 89 ? 9.347 -7.642 -26.966 1.00 40.78 89 SER A CA 1
ATOM 716 C C . SER A 1 89 ? 10.316 -8.826 -27.023 1.00 40.78 89 SER A C 1
ATOM 718 O O . SER A 1 89 ? 11.168 -8.901 -27.908 1.00 40.78 89 SER A O 1
ATOM 720 N N . ILE A 1 90 ? 10.222 -9.731 -26.047 1.00 38.69 90 ILE A N 1
ATOM 721 C CA . ILE A 1 90 ? 11.011 -10.962 -26.003 1.00 38.69 90 ILE A CA 1
ATOM 722 C C . ILE A 1 90 ? 10.376 -11.959 -26.976 1.00 38.69 90 ILE A C 1
ATOM 724 O O . ILE A 1 90 ? 9.301 -12.510 -26.726 1.00 38.69 90 ILE A O 1
ATOM 728 N N . ALA A 1 91 ? 11.053 -12.188 -28.102 1.00 40.28 91 ALA A N 1
ATOM 729 C CA . ALA A 1 91 ? 10.840 -13.372 -28.918 1.00 40.28 91 ALA A CA 1
ATOM 730 C C . ALA A 1 91 ? 11.143 -14.623 -28.075 1.00 40.28 91 ALA A C 1
ATOM 732 O O . ALA A 1 91 ? 12.124 -14.674 -27.337 1.00 40.28 91 ALA A O 1
ATOM 733 N N . LYS A 1 92 ? 10.265 -15.622 -28.166 1.00 40.22 92 LYS A N 1
ATOM 734 C CA . LYS A 1 92 ? 10.316 -16.871 -27.400 1.00 40.22 92 LYS A CA 1
ATOM 735 C C . LYS A 1 92 ? 11.601 -17.658 -27.692 1.00 40.22 92 LYS A C 1
ATOM 737 O O . LYS A 1 92 ? 11.685 -18.269 -28.751 1.00 40.22 92 LYS A O 1
ATOM 742 N N . THR A 1 93 ? 12.503 -17.769 -26.721 1.00 32.56 93 THR A N 1
ATOM 743 C CA . THR A 1 93 ? 13.346 -18.963 -26.526 1.00 32.56 93 THR A CA 1
ATOM 744 C C . THR A 1 93 ? 13.588 -19.198 -25.028 1.00 32.56 93 THR A C 1
ATOM 746 O O . THR A 1 93 ? 13.665 -18.230 -24.268 1.00 32.56 93 THR A O 1
ATOM 749 N N . PRO A 1 94 ? 13.659 -20.461 -24.566 1.00 39.22 94 PRO A N 1
ATOM 750 C CA . PRO A 1 94 ? 13.940 -20.782 -23.175 1.00 39.22 94 PRO A CA 1
ATOM 751 C C . PRO A 1 94 ? 15.442 -21.026 -23.011 1.00 39.22 94 PRO A C 1
ATOM 753 O O . PRO A 1 94 ? 15.938 -22.012 -23.540 1.00 39.22 94 PRO A O 1
ATOM 756 N N . ASP A 1 95 ? 16.159 -20.164 -22.291 1.00 36.06 95 ASP A N 1
ATOM 757 C CA . ASP A 1 95 ? 17.345 -20.600 -21.547 1.00 36.06 95 ASP A CA 1
ATOM 758 C C . ASP A 1 95 ? 17.747 -19.598 -20.453 1.00 36.06 95 ASP A C 1
ATOM 760 O O . ASP A 1 95 ? 17.447 -18.404 -20.503 1.00 36.06 95 ASP A O 1
ATOM 764 N N . VAL A 1 96 ? 18.358 -20.148 -19.414 1.00 41.59 96 VAL A N 1
ATOM 765 C CA . VAL A 1 96 ? 18.601 -19.595 -18.085 1.00 41.59 96 VAL A CA 1
ATOM 766 C C . VAL A 1 96 ? 19.749 -18.585 -18.105 1.00 41.59 96 VAL A C 1
ATOM 768 O O . VAL A 1 96 ? 20.837 -18.919 -18.552 1.00 41.59 96 VAL A O 1
ATOM 771 N N . SER A 1 97 ? 19.519 -17.378 -17.563 1.00 40.25 97 SER A N 1
ATOM 772 C CA . SER A 1 97 ? 20.465 -16.510 -16.815 1.00 40.25 97 SER A CA 1
ATOM 773 C C . SER A 1 97 ? 19.991 -15.054 -16.875 1.00 40.25 97 SER A C 1
ATOM 7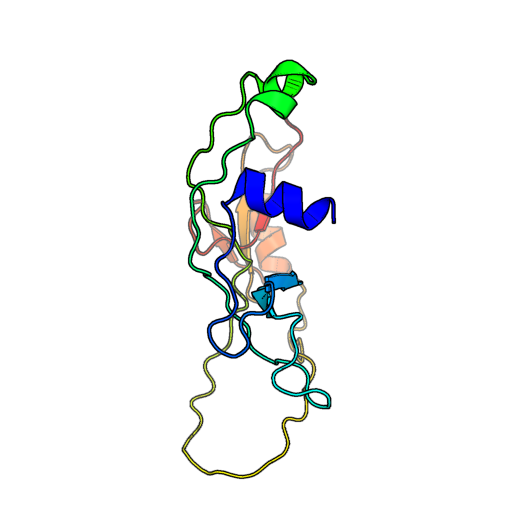75 O O . SER A 1 97 ? 20.283 -14.325 -17.820 1.00 40.25 97 SER A O 1
ATOM 777 N N . ARG A 1 98 ? 19.241 -14.592 -15.865 1.00 39.22 98 ARG A N 1
ATOM 778 C CA . ARG A 1 98 ? 18.893 -13.166 -15.740 1.00 39.22 98 ARG A CA 1
ATOM 779 C C . ARG A 1 98 ? 20.059 -12.417 -15.102 1.00 39.22 98 ARG A C 1
ATOM 781 O O . ARG A 1 98 ? 20.127 -12.282 -13.885 1.00 39.22 98 ARG A O 1
ATOM 788 N N . VAL A 1 99 ? 20.971 -11.937 -15.944 1.00 37.12 99 VAL A N 1
ATOM 789 C CA . VAL A 1 99 ? 21.892 -10.855 -15.587 1.00 37.12 99 VAL A CA 1
ATOM 790 C C . VAL A 1 99 ? 21.039 -9.609 -15.355 1.00 37.12 99 VAL A C 1
ATOM 792 O O . VAL A 1 99 ? 20.360 -9.138 -16.266 1.00 37.12 99 VAL A O 1
ATOM 795 N N . ILE A 1 100 ? 21.030 -9.103 -14.123 1.00 42.25 100 ILE A N 1
ATOM 796 C CA . ILE A 1 100 ? 20.487 -7.780 -13.809 1.00 42.25 100 ILE A CA 1
ATOM 797 C C . ILE A 1 100 ? 21.457 -6.781 -14.445 1.00 42.25 100 ILE A C 1
ATOM 799 O O . ILE A 1 100 ? 22.517 -6.511 -13.890 1.00 42.25 100 ILE A O 1
ATOM 803 N N . GLN A 1 101 ? 21.144 -6.293 -15.645 1.00 39.81 101 GLN A N 1
ATOM 804 C CA . GLN A 1 101 ? 21.789 -5.088 -16.153 1.00 39.81 101 GLN A CA 1
ATOM 805 C C . GLN A 1 101 ? 21.185 -3.904 -15.408 1.00 39.81 101 GLN A C 1
ATOM 807 O O . GLN A 1 101 ? 19.980 -3.657 -15.478 1.00 39.81 101 GLN A O 1
ATOM 812 N N . GLU A 1 102 ? 22.037 -3.212 -14.656 1.00 36.47 102 GLU A N 1
ATOM 813 C CA . GLU A 1 102 ? 21.737 -1.899 -14.101 1.00 36.47 102 GLU A CA 1
ATOM 814 C C . GLU A 1 102 ? 21.197 -0.984 -15.215 1.00 36.47 102 GLU A C 1
ATOM 816 O O . GLU A 1 102 ? 21.687 -1.053 -16.348 1.00 36.47 102 GLU A O 1
ATOM 821 N N . PRO A 1 103 ? 20.183 -0.145 -14.939 1.00 39.03 103 PRO A N 1
ATOM 822 C CA . PRO A 1 103 ? 19.665 0.779 -15.934 1.00 39.03 103 PRO A CA 1
ATOM 823 C C . PRO A 1 103 ? 20.788 1.723 -16.363 1.00 39.03 103 PRO A C 1
ATOM 825 O O . PRO A 1 103 ? 21.243 2.571 -15.595 1.00 39.03 103 PRO A O 1
ATOM 828 N N . THR A 1 104 ? 21.241 1.581 -17.604 1.00 45.91 104 THR A N 1
ATOM 829 C CA . THR A 1 104 ? 22.129 2.549 -18.233 1.00 45.91 104 THR A CA 1
ATOM 830 C C . THR A 1 104 ? 21.319 3.813 -18.505 1.00 45.91 104 THR A C 1
ATOM 832 O O . THR A 1 104 ? 20.559 3.906 -19.470 1.00 45.91 104 THR A O 1
ATOM 835 N N . TYR A 1 105 ? 21.446 4.791 -17.605 1.00 47.03 105 TYR A N 1
ATOM 836 C CA . TYR A 1 105 ? 20.972 6.160 -17.801 1.00 47.03 105 TYR A CA 1
ATOM 837 C C . TYR A 1 105 ? 21.835 6.838 -18.863 1.00 47.03 105 TYR A C 1
ATOM 839 O O . TYR A 1 105 ? 22.672 7.684 -18.561 1.00 47.03 105 TYR A O 1
ATOM 847 N N . ASP A 1 106 ? 21.662 6.439 -20.118 1.00 61.06 106 ASP A N 1
ATOM 848 C CA . ASP A 1 106 ? 22.291 7.139 -21.224 1.00 61.06 106 ASP A CA 1
ATOM 849 C C . ASP A 1 106 ? 21.418 8.339 -21.590 1.00 61.06 106 ASP A C 1
ATOM 851 O O . ASP A 1 106 ? 20.509 8.280 -22.419 1.00 61.06 106 ASP A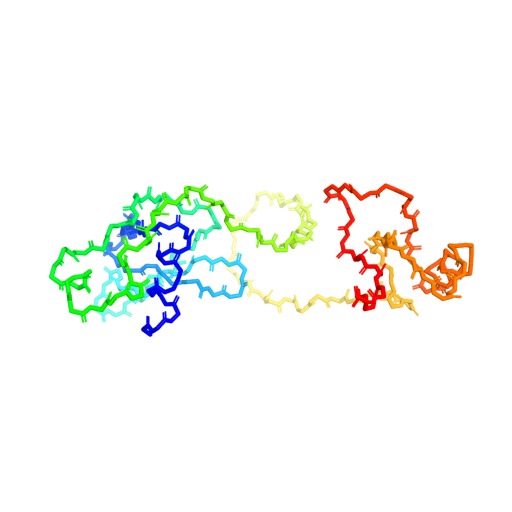 O 1
ATOM 855 N N . SER A 1 107 ? 21.628 9.429 -20.862 1.00 57.62 107 SER A N 1
ATOM 856 C CA . SER A 1 107 ? 21.197 10.741 -21.299 1.00 57.62 107 SER A CA 1
ATOM 857 C C . SER A 1 107 ? 22.066 11.790 -20.634 1.00 57.62 107 SER A C 1
ATOM 859 O O . SER A 1 107 ? 22.023 11.974 -19.422 1.00 57.62 107 SER A O 1
ATOM 861 N N . ALA A 1 108 ? 22.815 12.530 -21.446 1.00 73.75 108 ALA A N 1
ATOM 862 C CA . ALA A 1 108 ? 23.696 13.622 -21.033 1.00 73.75 108 ALA A CA 1
ATOM 863 C C . ALA A 1 108 ? 23.003 14.755 -20.236 1.00 73.75 108 ALA A C 1
ATOM 865 O O . ALA A 1 108 ? 23.664 15.697 -19.804 1.00 73.75 108 ALA A O 1
ATOM 866 N N . LEU A 1 109 ? 21.679 14.690 -20.055 1.00 81.56 109 LEU A N 1
ATOM 867 C CA . LEU A 1 109 ? 20.854 15.703 -19.412 1.00 81.56 109 LEU A CA 1
ATOM 868 C C . LEU A 1 109 ? 19.955 15.092 -18.315 1.00 81.56 109 LEU A C 1
ATOM 870 O O . LEU A 1 109 ? 19.314 14.065 -18.560 1.00 81.56 109 LEU A O 1
ATOM 874 N N . PRO A 1 110 ? 19.879 15.725 -17.126 1.00 87.00 110 PRO A N 1
ATOM 875 C CA . PRO A 1 110 ? 19.352 15.112 -15.902 1.00 87.00 110 PRO A CA 1
ATOM 876 C C . PRO A 1 110 ? 17.824 14.968 -15.839 1.00 87.00 110 PRO A C 1
ATOM 878 O O . PRO A 1 110 ? 17.337 14.187 -15.028 1.00 87.00 110 PRO A O 1
ATOM 881 N N . LEU A 1 111 ? 17.059 15.693 -16.662 1.00 89.38 111 LEU A N 1
ATOM 882 C CA . LEU A 1 111 ? 15.592 15.596 -16.727 1.00 89.38 111 LEU A CA 1
ATOM 883 C C . LEU A 1 111 ? 15.091 14.866 -17.980 1.00 89.38 111 LEU A C 1
ATOM 885 O O . LEU A 1 111 ? 13.896 14.883 -18.267 1.00 89.38 111 LEU A O 1
ATOM 889 N N . SER A 1 112 ? 15.977 14.199 -18.717 1.00 85.88 112 SER A N 1
ATOM 890 C CA . SER A 1 112 ? 15.588 13.452 -19.912 1.00 85.88 112 SER A CA 1
ATOM 891 C C . SER A 1 112 ? 14.577 12.351 -19.611 1.00 85.88 112 SER A C 1
ATOM 893 O O . SER A 1 112 ? 14.759 11.549 -18.696 1.00 85.88 112 SER A O 1
ATOM 895 N N . GLY A 1 113 ? 13.494 12.334 -20.388 1.00 82.25 113 GLY A N 1
ATOM 896 C CA . GLY A 1 113 ? 12.384 11.396 -20.221 1.00 82.25 113 GLY A CA 1
ATOM 897 C C . GLY A 1 113 ? 11.378 11.769 -19.128 1.00 82.25 113 GLY A C 1
ATOM 898 O O . GLY A 1 113 ? 10.379 11.069 -18.987 1.00 82.25 113 GLY A O 1
ATOM 899 N N . TYR A 1 114 ? 11.584 12.865 -18.390 1.00 89.06 114 TYR A N 1
ATOM 900 C CA . TYR A 1 114 ? 10.629 13.332 -17.384 1.00 89.06 114 TYR A CA 1
ATOM 901 C C . TYR A 1 114 ? 9.694 14.415 -17.932 1.00 89.06 114 TYR A C 1
ATOM 903 O O . TYR A 1 114 ? 10.119 15.357 -18.608 1.00 89.06 114 TYR A O 1
ATOM 911 N N . VAL A 1 115 ? 8.413 14.307 -17.571 1.00 92.12 115 VAL A N 1
ATOM 912 C CA . VAL A 1 115 ? 7.415 15.368 -17.751 1.00 92.12 115 VAL A CA 1
ATOM 913 C C . VAL A 1 115 ? 7.240 16.101 -16.424 1.00 92.12 115 VAL A C 1
ATOM 915 O O . VAL A 1 115 ? 6.906 15.492 -15.404 1.00 92.12 115 VAL A O 1
ATOM 918 N N . VAL A 1 116 ? 7.478 17.411 -16.441 1.00 93.38 116 VAL A N 1
ATOM 919 C CA . VAL A 1 116 ? 7.457 18.284 -15.265 1.00 93.38 116 VAL A CA 1
ATOM 920 C C . VAL A 1 116 ? 6.295 19.266 -15.371 1.00 93.38 116 VAL A C 1
ATOM 922 O O . VAL A 1 116 ? 6.079 19.868 -16.420 1.00 93.38 116 VAL A O 1
ATOM 925 N N . SER A 1 117 ? 5.569 19.479 -14.278 1.00 93.12 117 SER A N 1
ATOM 926 C CA . SER A 1 117 ? 4.556 20.534 -14.170 1.00 93.12 117 SER A CA 1
ATOM 927 C C . SER A 1 117 ? 4.813 21.420 -12.952 1.00 93.12 117 SER A C 1
ATOM 929 O O . SER A 1 117 ? 5.676 21.133 -12.121 1.00 93.12 117 SER A O 1
ATOM 931 N N . SER A 1 118 ? 4.088 22.529 -12.840 1.00 91.25 118 SER A N 1
ATOM 932 C CA . SER A 1 118 ? 4.258 23.487 -11.750 1.00 91.25 118 SER A CA 1
ATOM 933 C C . SER A 1 118 ? 2.919 23.860 -11.122 1.00 91.25 118 SER A C 1
ATOM 935 O O . SER A 1 118 ? 1.979 24.184 -11.845 1.00 91.25 118 SER A O 1
ATOM 937 N N . ALA A 1 119 ? 2.844 23.867 -9.791 1.00 88.69 119 ALA A N 1
ATOM 938 C CA . ALA A 1 119 ? 1.617 24.111 -9.039 1.00 88.69 119 ALA A CA 1
ATOM 939 C C . ALA A 1 119 ? 1.777 25.252 -8.020 1.00 88.69 119 ALA A C 1
ATOM 941 O O . ALA A 1 119 ? 2.809 25.387 -7.361 1.00 88.69 119 ALA A O 1
ATOM 942 N N . GLY A 1 120 ? 0.711 26.035 -7.840 1.00 82.62 120 GLY A N 1
ATOM 943 C CA . GLY A 1 120 ? 0.645 27.096 -6.833 1.00 82.62 120 GLY A CA 1
ATOM 944 C C . GLY A 1 120 ? 1.300 28.415 -7.255 1.00 82.62 120 GLY A C 1
ATOM 945 O O . GLY A 1 120 ? 1.546 28.672 -8.434 1.00 82.62 120 GLY A O 1
ATOM 946 N N . ARG A 1 121 ? 1.540 29.295 -6.274 1.00 80.75 121 ARG A N 1
ATOM 947 C CA . ARG A 1 121 ? 2.132 30.621 -6.501 1.00 80.75 121 ARG A CA 1
ATOM 948 C C . ARG A 1 121 ? 3.646 30.549 -6.348 1.00 80.75 121 ARG A C 1
ATOM 950 O O . ARG A 1 121 ? 4.176 30.571 -5.238 1.00 80.75 121 ARG A O 1
ATOM 957 N N . LEU A 1 122 ? 4.334 30.455 -7.475 1.00 81.38 122 LEU A N 1
ATOM 958 C CA . LEU A 1 122 ? 5.788 30.356 -7.526 1.00 81.38 122 LEU A CA 1
ATOM 959 C C . LEU A 1 122 ? 6.421 31.751 -7.532 1.00 81.38 122 LEU A C 1
ATOM 961 O O . LEU A 1 122 ? 5.845 32.708 -8.049 1.00 81.38 122 LEU A O 1
ATOM 965 N N . SER A 1 123 ? 7.602 31.865 -6.924 1.00 80.12 123 SER A N 1
ATOM 966 C CA . SER A 1 123 ? 8.414 33.089 -6.953 1.00 80.12 123 SER A CA 1
ATOM 967 C C . SER A 1 123 ? 9.007 33.344 -8.340 1.00 80.12 123 SER A C 1
ATOM 969 O O . SER A 1 123 ? 9.191 34.491 -8.739 1.00 80.12 123 SER A O 1
ATOM 971 N N . SER A 1 124 ? 9.280 32.275 -9.086 1.00 81.69 124 SER A N 1
ATOM 972 C CA . SER A 1 124 ? 9.713 32.314 -10.481 1.00 81.69 124 SER A CA 1
ATOM 973 C C . SER A 1 124 ? 8.521 32.162 -11.423 1.00 81.69 124 SER A C 1
ATOM 975 O O . SER A 1 124 ? 7.555 31.464 -11.118 1.00 81.69 124 SER A O 1
ATOM 977 N N . SER A 1 125 ? 8.593 32.802 -12.591 1.00 87.25 125 SER A N 1
ATOM 978 C CA . SER A 1 125 ? 7.549 32.671 -13.605 1.00 87.25 125 SER A CA 1
ATOM 979 C C . SER A 1 125 ? 7.551 31.269 -14.220 1.00 87.25 125 SER A C 1
ATOM 981 O O . SER A 1 125 ? 8.596 30.628 -14.356 1.00 87.25 125 SER A O 1
ATOM 983 N N . VAL A 1 126 ? 6.371 30.820 -14.655 1.00 87.62 126 VAL A N 1
ATOM 984 C CA . VAL A 1 126 ? 6.195 29.545 -15.369 1.00 87.62 126 VAL A CA 1
ATOM 985 C C . VAL A 1 126 ? 7.114 29.455 -16.593 1.00 87.62 126 VAL A C 1
ATOM 987 O O . VAL A 1 126 ? 7.708 28.413 -16.837 1.00 87.62 126 VAL A O 1
ATOM 990 N N . ALA A 1 127 ? 7.315 30.564 -17.308 1.00 88.69 127 ALA A N 1
ATOM 991 C CA . ALA A 1 127 ? 8.199 30.617 -18.471 1.00 88.69 127 ALA A CA 1
ATOM 992 C C . ALA A 1 127 ? 9.677 30.359 -18.121 1.00 88.69 127 ALA A C 1
ATOM 994 O O . ALA A 1 127 ? 10.389 29.719 -18.893 1.00 88.69 127 ALA A O 1
ATOM 995 N N . THR A 1 128 ? 10.152 30.841 -16.968 1.00 90.56 128 THR A N 1
ATOM 996 C CA . THR A 1 128 ? 11.521 30.565 -16.503 1.00 90.56 128 THR A CA 1
ATOM 997 C C . THR A 1 128 ? 11.684 29.093 -16.139 1.00 90.56 128 THR A C 1
ATOM 999 O O . THR A 1 128 ? 12.690 28.483 -16.485 1.00 90.56 128 THR A O 1
ATOM 1002 N N . ILE A 1 129 ? 10.675 28.516 -15.486 1.00 90.38 129 ILE A N 1
ATOM 1003 C CA . ILE A 1 129 ? 10.669 27.103 -15.097 1.00 90.38 129 ILE A CA 1
ATOM 1004 C C . ILE A 1 129 ? 10.645 26.204 -16.333 1.00 90.38 129 ILE A C 1
ATOM 1006 O O . ILE A 1 129 ? 11.440 25.278 -16.419 1.00 90.38 129 ILE A O 1
ATOM 1010 N N . GLN A 1 130 ? 9.792 26.509 -17.310 1.00 93.12 130 GLN A N 1
ATOM 1011 C CA . GLN A 1 130 ? 9.728 25.774 -18.569 1.00 93.12 130 GLN A CA 1
ATOM 1012 C C . GLN A 1 130 ? 11.086 25.762 -19.283 1.00 93.12 130 GLN A C 1
ATOM 1014 O O . GLN A 1 130 ? 11.571 24.694 -19.645 1.00 93.12 130 GLN A O 1
ATOM 1019 N N . LYS A 1 131 ? 11.738 26.926 -19.412 1.00 94.00 131 LYS A N 1
ATOM 1020 C CA . LYS A 1 131 ? 13.068 27.024 -20.034 1.00 94.00 131 LYS A CA 1
ATOM 1021 C C . LYS A 1 131 ? 14.115 26.184 -19.313 1.00 94.00 131 LYS A C 1
ATOM 1023 O O . LYS A 1 131 ? 14.951 25.572 -19.964 1.00 94.00 131 LYS A O 1
ATOM 1028 N N . GLU A 1 132 ? 14.088 26.167 -17.984 1.00 92.06 132 GLU A N 1
ATOM 1029 C CA . GLU A 1 132 ? 15.041 25.394 -17.189 1.00 92.06 132 GLU A CA 1
ATOM 1030 C C . GLU A 1 132 ? 14.791 23.884 -17.303 1.00 92.06 132 GLU A C 1
ATOM 1032 O O . GLU A 1 132 ? 15.735 23.110 -17.442 1.00 92.06 132 GLU A O 1
ATOM 1037 N N . VAL A 1 133 ? 13.522 23.467 -17.319 1.00 92.00 133 VAL A N 1
ATOM 1038 C CA . VAL A 1 133 ? 13.126 22.070 -17.544 1.00 92.00 133 VAL A CA 1
ATOM 1039 C C . VAL A 1 133 ? 13.597 21.592 -18.918 1.00 92.00 133 VAL A C 1
ATOM 1041 O O . VAL A 1 133 ? 14.246 20.551 -19.006 1.00 92.00 133 VAL A O 1
ATOM 1044 N N . GLU A 1 134 ? 13.349 22.378 -19.968 1.00 91.94 134 GLU A N 1
ATOM 1045 C CA . GLU A 1 134 ? 13.788 22.081 -21.337 1.00 91.94 134 GLU A CA 1
ATOM 1046 C C . GLU A 1 134 ? 15.322 22.072 -21.453 1.00 91.94 134 GLU A C 1
ATOM 1048 O O . GLU A 1 134 ? 15.895 21.172 -22.068 1.00 91.94 134 GLU A O 1
ATOM 1053 N N . ARG A 1 135 ? 16.014 23.015 -20.792 1.00 92.19 135 ARG A N 1
ATOM 1054 C CA . ARG A 1 135 ? 17.488 23.079 -20.732 1.00 92.19 135 ARG A CA 1
ATOM 1055 C C . ARG A 1 135 ? 18.098 21.818 -20.122 1.00 92.19 135 ARG A C 1
ATOM 1057 O O . ARG A 1 135 ? 19.184 21.403 -20.519 1.00 92.19 135 ARG A O 1
ATOM 1064 N N . LEU A 1 136 ? 17.417 21.228 -19.147 1.00 91.31 136 LEU A N 1
ATOM 1065 C CA . LEU A 1 136 ? 17.827 20.001 -18.472 1.00 91.31 136 LEU A CA 1
ATOM 1066 C C . LEU A 1 136 ? 17.295 18.732 -19.163 1.00 91.31 136 LEU A C 1
ATOM 1068 O O . LEU A 1 136 ? 17.493 17.641 -18.633 1.00 91.31 136 LEU A O 1
ATOM 1072 N N . GLY A 1 137 ? 16.660 18.850 -20.336 1.00 88.38 137 GLY A N 1
ATOM 1073 C CA . GLY A 1 137 ? 16.202 17.730 -21.167 1.00 88.38 137 GLY A CA 1
ATOM 1074 C C . GLY A 1 137 ? 14.795 17.206 -20.859 1.00 88.38 137 GLY A C 1
ATOM 1075 O O . GLY A 1 137 ? 14.394 16.198 -21.435 1.00 88.38 137 GLY A O 1
ATOM 1076 N N . GLY A 1 138 ? 14.046 17.857 -19.967 1.00 90.00 138 GLY A N 1
ATOM 1077 C CA . GLY A 1 138 ? 12.673 17.485 -19.620 1.00 90.00 138 GLY A CA 1
ATOM 1078 C C . GLY A 1 138 ? 11.622 18.171 -20.491 1.00 90.00 138 GLY A C 1
ATOM 1079 O O . GLY A 1 138 ? 11.898 19.140 -21.194 1.00 90.00 138 GLY A O 1
ATOM 1080 N N . THR A 1 139 ? 10.383 17.685 -20.417 1.00 92.12 139 THR A N 1
ATOM 1081 C CA . THR A 1 139 ? 9.222 18.311 -21.076 1.00 92.12 139 THR A CA 1
ATOM 1082 C C . THR A 1 139 ? 8.350 19.008 -20.040 1.00 92.12 139 THR A C 1
ATOM 1084 O O . THR A 1 139 ? 8.016 18.409 -19.020 1.00 92.12 139 THR A O 1
ATOM 1087 N N . TYR A 1 140 ? 7.948 20.256 -20.288 1.00 93.06 140 TYR A N 1
ATOM 1088 C CA . TYR A 1 140 ? 7.037 20.975 -19.396 1.00 93.06 140 TYR A CA 1
ATOM 1089 C C . TYR A 1 140 ? 5.568 20.795 -19.813 1.00 93.06 140 TYR A C 1
ATOM 1091 O O . TYR A 1 140 ? 5.219 21.017 -20.972 1.00 93.06 140 TYR A O 1
ATOM 1099 N N . SER A 1 141 ? 4.695 20.452 -18.861 1.00 91.69 141 SER A N 1
ATOM 1100 C CA . SER A 1 141 ? 3.240 20.402 -19.049 1.00 91.69 141 SER A CA 1
ATOM 1101 C C . SER A 1 141 ? 2.536 21.445 -18.182 1.00 91.69 141 SER A C 1
ATOM 1103 O O . SER A 1 141 ? 2.756 21.529 -16.973 1.00 91.69 141 SER A O 1
ATOM 1105 N N . SER A 1 142 ? 1.625 22.211 -18.78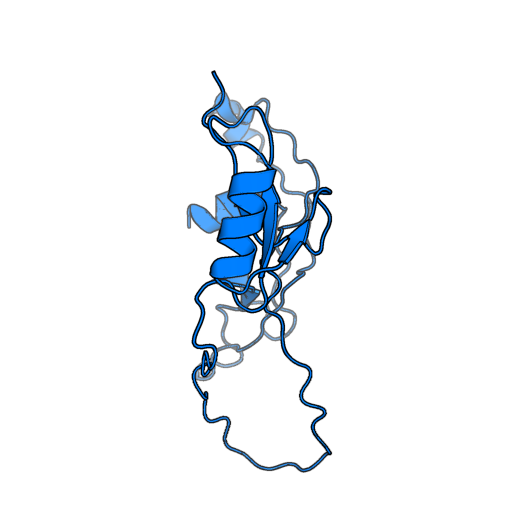7 1.00 86.81 142 SER A N 1
ATOM 1106 C CA . SER A 1 142 ? 0.762 23.171 -18.083 1.00 86.81 142 SER A CA 1
ATOM 1107 C C . SER A 1 142 ? -0.398 22.512 -17.328 1.00 86.81 142 SER A C 1
ATOM 1109 O O . SER A 1 142 ? -1.064 23.175 -16.533 1.00 86.81 142 SER A O 1
ATOM 1111 N N . LYS A 1 143 ? -0.649 21.219 -17.566 1.00 86.94 143 LYS A N 1
ATOM 1112 C CA . LYS A 1 143 ? -1.671 20.421 -16.883 1.00 86.94 143 LYS A CA 1
ATOM 1113 C C . LYS A 1 143 ? -1.005 19.346 -16.030 1.00 86.94 143 LYS A C 1
ATOM 1115 O O . LYS A 1 143 ? 0.012 18.784 -16.424 1.00 86.94 143 LYS A O 1
ATOM 1120 N N . ILE A 1 144 ? -1.605 19.064 -14.878 1.00 88.75 144 ILE A N 1
ATOM 1121 C CA . ILE A 1 144 ? -1.197 17.963 -14.005 1.00 88.75 144 ILE A CA 1
ATOM 1122 C C . ILE A 1 144 ? -2.109 16.781 -14.331 1.00 88.75 144 ILE A C 1
ATOM 1124 O O . ILE A 1 144 ? -3.299 16.818 -14.018 1.00 88.75 144 ILE A O 1
ATOM 1128 N N . ASP A 1 145 ? -1.550 15.784 -15.009 1.00 87.44 145 ASP A N 1
ATOM 1129 C CA . ASP A 1 145 ? -2.204 14.533 -15.397 1.00 87.44 145 ASP A CA 1
ATOM 1130 C C . ASP A 1 145 ? -1.305 13.328 -15.072 1.00 87.44 145 ASP A C 1
ATOM 1132 O O . ASP A 1 145 ? -0.205 13.495 -14.539 1.00 87.44 145 ASP A O 1
ATOM 1136 N N . ASP A 1 146 ? -1.776 12.119 -15.383 1.00 84.00 146 ASP A N 1
ATOM 1137 C CA . ASP A 1 146 ? -1.102 10.858 -15.047 1.00 84.00 146 ASP A CA 1
ATOM 1138 C C . ASP A 1 146 ? 0.281 10.689 -15.708 1.00 84.00 146 ASP A C 1
ATOM 1140 O O . ASP A 1 146 ? 1.061 9.844 -15.269 1.00 84.00 146 ASP A O 1
ATOM 1144 N N . ASN A 1 147 ? 0.621 11.484 -16.733 1.00 82.19 147 ASN A N 1
ATOM 1145 C CA . ASN A 1 147 ? 1.945 11.459 -17.364 1.00 82.19 147 ASN A CA 1
ATOM 1146 C C . ASN A 1 147 ? 2.965 12.363 -16.655 1.00 82.19 147 ASN A C 1
ATOM 1148 O O . ASN A 1 147 ? 4.153 12.308 -16.977 1.00 82.19 147 ASN A O 1
ATOM 1152 N N . VAL A 1 148 ? 2.536 13.217 -15.718 1.00 89.50 148 VAL A N 1
ATOM 1153 C CA . VAL A 1 148 ? 3.430 14.132 -14.998 1.00 89.50 148 VAL A CA 1
ATOM 1154 C C . VAL A 1 148 ? 4.155 13.384 -13.881 1.00 89.50 148 VAL A C 1
ATOM 1156 O O . VAL A 1 148 ? 3.576 13.053 -12.851 1.00 89.50 148 VAL A O 1
ATOM 1159 N N . GLY A 1 149 ? 5.459 13.167 -14.064 1.00 85.06 149 GLY A N 1
ATOM 1160 C CA . GLY A 1 149 ? 6.305 12.491 -13.077 1.00 85.06 149 GLY A CA 1
ATOM 1161 C C . GLY A 1 149 ? 6.847 13.409 -11.976 1.00 85.06 149 GLY A C 1
ATOM 1162 O O . GLY A 1 149 ? 7.220 12.926 -10.909 1.00 85.06 149 GLY A O 1
ATOM 1163 N N . ILE A 1 150 ? 6.917 14.726 -12.217 1.00 90.38 150 ILE A N 1
ATOM 1164 C CA . ILE A 1 150 ? 7.526 15.700 -11.295 1.00 90.38 150 ILE A CA 1
ATOM 1165 C C . ILE A 1 150 ? 6.660 16.964 -11.218 1.00 90.38 150 ILE A C 1
ATOM 1167 O O . ILE A 1 150 ? 6.304 17.543 -12.244 1.00 90.38 150 ILE A O 1
ATOM 1171 N N . VAL A 1 151 ? 6.365 17.440 -10.003 1.00 91.81 151 VAL A N 1
ATOM 1172 C CA . VAL A 1 151 ? 5.638 18.701 -9.777 1.00 91.81 151 VAL A CA 1
ATOM 1173 C C . VAL A 1 151 ? 6.480 19.666 -8.946 1.00 91.81 151 VAL A C 1
ATOM 1175 O O . VAL A 1 151 ? 6.922 19.335 -7.848 1.00 91.81 151 VAL A O 1
ATOM 1178 N N . ILE A 1 152 ? 6.678 20.880 -9.462 1.00 91.00 152 ILE A N 1
ATOM 1179 C CA . ILE A 1 152 ? 7.366 21.977 -8.773 1.00 91.00 152 ILE A CA 1
ATOM 1180 C C . ILE A 1 152 ? 6.329 22.822 -8.029 1.00 91.00 152 ILE A C 1
ATOM 1182 O O . ILE A 1 152 ? 5.439 23.406 -8.648 1.00 91.00 152 ILE A O 1
ATOM 1186 N N . SER A 1 153 ? 6.461 22.929 -6.707 1.00 89.31 153 SER A N 1
ATOM 1187 C CA . SER A 1 153 ? 5.586 23.749 -5.859 1.00 89.31 153 SER A CA 1
ATOM 1188 C C . SER A 1 153 ? 6.381 24.545 -4.825 1.00 89.31 153 SER A C 1
ATOM 1190 O O . SER A 1 153 ? 7.398 24.072 -4.320 1.00 89.31 153 SER A O 1
ATOM 1192 N N . SER A 1 154 ? 5.900 25.735 -4.467 1.00 84.75 154 SER A N 1
ATOM 1193 C CA . SER A 1 154 ? 6.413 26.522 -3.338 1.00 84.75 154 SER A CA 1
ATOM 1194 C C . SER A 1 154 ? 5.708 26.136 -2.032 1.00 84.75 154 SER A C 1
ATOM 1196 O O . SER A 1 154 ? 4.614 25.568 -2.040 1.00 84.75 154 SER A O 1
ATOM 1198 N N . LYS A 1 155 ? 6.341 26.438 -0.889 1.00 78.31 155 LYS A N 1
ATOM 1199 C CA . LYS A 1 155 ? 5.744 26.224 0.436 1.00 78.31 155 LYS A CA 1
ATOM 1200 C C . LYS A 1 155 ? 4.424 27.000 0.531 1.00 78.31 155 LYS A C 1
ATOM 1202 O O . LYS A 1 155 ? 4.406 28.205 0.288 1.00 78.31 155 LYS A O 1
ATOM 1207 N N . GLY A 1 156 ? 3.345 26.303 0.887 1.00 62.06 156 GLY A N 1
ATOM 1208 C CA . GLY A 1 156 ? 2.072 26.937 1.222 1.00 62.06 156 GLY A CA 1
ATOM 1209 C C . GLY A 1 156 ? 2.252 27.841 2.439 1.00 62.06 156 GLY A C 1
ATOM 1210 O O . GLY A 1 156 ? 2.864 27.422 3.424 1.00 62.06 156 GLY A O 1
ATOM 1211 N N . ASN A 1 157 ? 1.779 29.079 2.324 1.00 49.03 157 ASN A N 1
ATOM 1212 C CA . ASN A 1 157 ? 1.625 29.980 3.464 1.00 49.03 157 ASN A CA 1
ATOM 1213 C C . ASN A 1 157 ? 0.385 29.577 4.261 1.00 49.03 157 ASN A C 1
ATOM 1215 O O . ASN A 1 157 ? -0.624 29.240 3.597 1.00 49.03 157 ASN A O 1
#